Protein AF-A0A2D4MZE9-F1 (afdb_monomer_lite)

Structure (mmCIF, N/CA/C/O backbone):
data_AF-A0A2D4MZE9-F1
#
_entry.id   AF-A0A2D4MZE9-F1
#
loop_
_atom_site.group_PDB
_atom_site.id
_atom_site.type_symbol
_atom_site.label_atom_id
_atom_site.label_alt_id
_atom_site.label_comp_id
_atom_site.label_asym_id
_atom_site.label_entity_id
_atom_site.label_seq_id
_atom_site.pdbx_PDB_ins_code
_atom_site.Cartn_x
_atom_site.Cartn_y
_atom_site.Cartn_z
_atom_site.occupancy
_atom_site.B_iso_or_equiv
_atom_site.auth_seq_id
_atom_site.auth_comp_id
_atom_site.auth_asym_id
_atom_site.auth_atom_id
_atom_site.pdbx_PDB_model_num
ATOM 1 N N . MET A 1 1 ? -13.442 8.324 20.547 1.00 63.25 1 MET A N 1
ATOM 2 C CA . MET A 1 1 ? -13.872 8.151 19.141 1.00 63.25 1 MET A CA 1
ATOM 3 C C . MET A 1 1 ? -12.994 7.081 18.501 1.00 63.25 1 MET A C 1
ATOM 5 O O . MET A 1 1 ? -11.933 6.806 19.047 1.00 63.25 1 MET A O 1
ATOM 9 N N . CYS A 1 2 ? -13.441 6.442 17.423 1.00 74.69 2 CYS A N 1
ATOM 10 C CA . CYS A 1 2 ? -12.655 5.492 16.613 1.00 74.69 2 CYS A CA 1
ATOM 11 C C . CYS A 1 2 ? -12.346 6.118 15.236 1.00 74.69 2 CYS A C 1
ATOM 13 O O . CYS A 1 2 ? -13.173 6.867 14.720 1.00 74.69 2 CYS A O 1
ATOM 15 N N . GLY A 1 3 ? -11.186 5.827 14.643 1.00 68.94 3 GLY A N 1
ATOM 16 C CA . GLY A 1 3 ? -10.744 6.356 13.341 1.00 68.94 3 GLY A CA 1
ATOM 17 C C . GLY A 1 3 ? -9.718 7.483 13.380 1.00 68.94 3 GLY A C 1
ATOM 18 O O . GLY A 1 3 ? -9.162 7.767 14.438 1.00 68.94 3 GLY A O 1
ATOM 19 N N . TYR A 1 4 ? -9.490 8.094 12.206 1.00 61.78 4 TYR A N 1
ATOM 20 C CA . TYR A 1 4 ? -8.381 8.993 11.805 1.00 61.78 4 TYR A CA 1
ATOM 21 C C . TYR A 1 4 ? -8.134 10.256 12.664 1.00 61.78 4 TYR A C 1
ATOM 23 O O . TYR A 1 4 ? -7.339 11.115 12.304 1.00 61.78 4 TYR A O 1
ATOM 31 N N . TRP A 1 5 ? -8.801 10.381 13.809 1.00 53.44 5 TRP A N 1
ATOM 32 C CA . TRP A 1 5 ? -8.755 11.535 14.708 1.00 53.44 5 TRP A CA 1
ATOM 33 C C . TRP A 1 5 ? -8.520 11.122 16.168 1.00 53.44 5 TRP A C 1
ATOM 35 O O . TRP A 1 5 ? -9.027 11.761 17.087 1.00 53.44 5 TRP A O 1
ATOM 45 N N . ALA A 1 6 ? -7.794 10.024 16.409 1.00 42.28 6 ALA A N 1
ATOM 46 C CA . ALA A 1 6 ? -7.330 9.695 17.759 1.00 42.28 6 ALA A CA 1
ATOM 47 C C . ALA A 1 6 ? -6.046 10.453 18.144 1.00 42.28 6 ALA A C 1
ATOM 49 O O . ALA A 1 6 ? -5.831 10.656 19.331 1.00 42.28 6 ALA A O 1
ATOM 50 N N . HIS A 1 7 ? -5.251 10.932 17.181 1.00 37.09 7 HIS A N 1
ATOM 51 C CA . HIS A 1 7 ? -4.119 11.833 17.408 1.00 37.09 7 HIS A CA 1
ATOM 52 C C . HIS A 1 7 ? -3.875 12.681 16.149 1.00 37.09 7 HIS A C 1
ATOM 54 O O . HIS A 1 7 ? -3.401 12.171 15.138 1.00 37.09 7 HIS A O 1
ATOM 60 N N . GLU A 1 8 ? -4.190 13.977 16.195 1.00 39.56 8 GLU A N 1
ATOM 61 C CA . GLU A 1 8 ? -3.657 14.939 15.226 1.00 39.56 8 GLU A CA 1
ATOM 62 C C . GLU A 1 8 ? -2.126 14.974 15.371 1.00 39.56 8 GLU A C 1
ATOM 64 O O . GLU A 1 8 ? -1.599 15.556 16.319 1.00 39.56 8 GLU A O 1
ATOM 69 N N . HIS A 1 9 ? -1.399 14.348 14.444 1.00 34.06 9 HIS A N 1
ATOM 70 C CA . HIS A 1 9 ? 0.034 14.572 14.282 1.00 34.06 9 HIS A CA 1
ATOM 71 C C . HIS A 1 9 ? 0.291 15.353 12.996 1.00 34.06 9 HIS A C 1
ATOM 73 O O . HIS A 1 9 ? 0.213 14.858 11.877 1.00 34.06 9 HIS A O 1
ATOM 79 N N . THR A 1 10 ? 0.614 16.618 13.227 1.00 41.12 10 THR A N 1
ATOM 80 C CA . THR A 1 10 ? 1.341 17.544 12.370 1.00 41.12 10 THR A CA 1
ATOM 81 C C . THR A 1 10 ? 2.488 16.868 11.609 1.00 41.12 10 THR A C 1
ATOM 83 O O . THR A 1 10 ? 3.544 16.592 12.174 1.00 41.12 10 THR A O 1
ATOM 86 N N . THR A 1 11 ? 2.350 16.680 10.294 1.00 33.19 11 THR A N 1
ATOM 87 C CA . THR A 1 11 ? 3.497 16.367 9.427 1.00 33.19 11 THR A CA 1
ATOM 88 C C . THR A 1 11 ? 3.935 17.611 8.665 1.00 33.19 11 THR A C 1
ATOM 90 O O . THR A 1 11 ? 3.329 18.048 7.690 1.00 33.19 11 THR A O 1
ATOM 93 N N . SER A 1 12 ? 5.015 18.182 9.195 1.00 36.09 12 SER A N 1
ATOM 94 C CA . SER A 1 12 ? 5.893 19.209 8.640 1.00 36.09 12 SER A CA 1
ATOM 95 C C . SER A 1 12 ? 6.115 19.072 7.126 1.00 36.09 12 SER A C 1
ATOM 97 O O . SER A 1 12 ? 6.948 18.283 6.684 1.00 36.09 12 SER A O 1
ATOM 99 N N . ASN A 1 13 ? 5.470 19.933 6.340 1.00 31.80 13 ASN A N 1
ATOM 100 C CA . ASN A 1 13 ? 5.829 20.172 4.945 1.00 31.80 13 ASN A CA 1
ATOM 101 C C . ASN A 1 13 ? 7.077 21.078 4.904 1.00 31.80 13 ASN A C 1
ATOM 103 O O . ASN A 1 13 ? 6.979 22.304 4.921 1.00 31.80 13 ASN A O 1
ATOM 107 N N . LYS A 1 14 ? 8.274 20.479 4.907 1.00 32.06 14 LYS A N 1
ATOM 108 C CA . LYS A 1 14 ? 9.524 21.160 4.537 1.00 32.06 14 LYS A CA 1
ATOM 109 C C . LYS A 1 14 ? 10.021 20.563 3.228 1.00 32.06 14 LYS A C 1
ATOM 111 O O . LYS A 1 14 ? 10.713 19.552 3.235 1.00 32.06 14 LYS A O 1
ATOM 116 N N . ILE A 1 15 ? 9.690 21.218 2.123 1.00 38.75 15 ILE A N 1
ATOM 117 C CA . ILE A 1 15 ? 10.373 21.019 0.845 1.00 38.75 15 ILE A CA 1
ATOM 118 C C . ILE A 1 15 ? 11.273 22.243 0.650 1.00 38.75 15 ILE A C 1
ATOM 120 O O . ILE A 1 15 ? 10.750 23.349 0.504 1.00 38.75 15 ILE A O 1
ATOM 124 N N . PRO A 1 16 ? 12.610 22.111 0.686 1.00 32.75 16 PRO A N 1
ATOM 125 C CA . PRO A 1 16 ? 13.476 23.154 0.172 1.00 32.75 16 PRO A CA 1
ATOM 126 C C . PRO A 1 16 ? 13.439 23.092 -1.357 1.00 32.75 16 PRO A C 1
ATOM 128 O O . PRO A 1 16 ? 13.903 22.133 -1.972 1.00 32.75 16 PRO A O 1
ATOM 131 N N . SER A 1 17 ? 12.865 24.124 -1.967 1.00 33.84 17 SER A N 1
ATOM 132 C CA . SER A 1 17 ? 12.956 24.380 -3.400 1.00 33.84 17 SER A CA 1
ATOM 133 C C . SER A 1 17 ? 14.419 24.627 -3.766 1.00 33.84 17 SER A C 1
ATOM 135 O O . SER A 1 17 ? 14.968 25.685 -3.460 1.00 33.84 17 SER A O 1
ATOM 137 N N . PHE A 1 18 ? 15.064 23.647 -4.395 1.00 34.88 18 PHE A N 1
ATOM 138 C CA . PHE A 1 18 ? 16.386 23.830 -4.981 1.00 34.88 18 PHE A CA 1
ATOM 139 C C . PHE A 1 18 ? 16.206 24.278 -6.433 1.00 34.88 18 PHE A C 1
ATOM 141 O O . PHE A 1 18 ? 15.825 23.502 -7.305 1.00 34.88 18 PHE A O 1
ATOM 148 N N . VAL A 1 19 ? 16.419 25.573 -6.657 1.00 35.47 19 VAL A N 1
ATOM 149 C CA . VAL A 1 19 ? 16.513 26.195 -7.978 1.00 35.47 19 VAL A CA 1
ATOM 150 C C . VAL A 1 19 ? 17.857 25.778 -8.566 1.00 35.47 19 VAL A C 1
ATOM 152 O O . VAL A 1 19 ? 18.901 26.191 -8.066 1.00 35.47 19 VAL A O 1
ATOM 155 N N . THR A 1 20 ? 17.855 24.945 -9.604 1.00 35.47 20 THR A N 1
ATOM 156 C CA . THR A 1 20 ? 19.060 24.703 -10.401 1.00 35.47 20 THR A CA 1
ATOM 157 C C . THR A 1 20 ? 19.183 25.810 -11.436 1.00 35.47 20 THR A C 1
ATOM 159 O O . THR A 1 20 ? 18.313 25.993 -12.283 1.00 35.47 20 THR A O 1
ATOM 162 N N . THR A 1 21 ? 20.268 26.557 -11.303 1.00 34.53 21 THR A N 1
ATOM 163 C CA . THR A 1 21 ? 20.760 27.621 -12.174 1.00 34.53 21 THR A CA 1
ATOM 164 C C . THR A 1 21 ? 20.908 27.176 -13.628 1.00 34.53 21 THR A C 1
ATOM 166 O O . THR A 1 21 ? 21.436 26.098 -13.900 1.00 34.53 21 THR A O 1
ATOM 169 N N . GLU A 1 22 ? 20.481 28.046 -14.540 1.00 44.06 22 GLU A N 1
ATOM 170 C CA . GLU A 1 22 ? 20.746 27.989 -15.977 1.00 44.06 22 GLU A CA 1
ATOM 171 C C . GLU A 1 22 ? 22.262 27.928 -16.225 1.00 44.06 22 GLU A C 1
ATOM 173 O O . GLU A 1 22 ? 23.014 28.744 -15.691 1.00 44.06 22 GLU A O 1
ATOM 178 N N . LEU A 1 23 ? 22.722 26.948 -17.010 1.00 32.94 23 LEU A N 1
ATOM 179 C CA . LEU A 1 23 ? 24.096 26.918 -17.505 1.00 32.94 23 LEU A CA 1
ATOM 180 C C . LEU A 1 23 ? 24.085 27.414 -18.951 1.00 32.94 23 LEU A C 1
ATOM 182 O O . LEU A 1 23 ? 23.520 26.777 -19.840 1.00 32.94 23 LEU A O 1
ATOM 186 N N . GLU A 1 24 ? 24.676 28.590 -19.137 1.00 37.84 24 GLU A N 1
ATOM 187 C CA . GLU A 1 24 ? 24.774 29.312 -20.397 1.00 37.84 24 GLU A CA 1
ATOM 188 C C . GLU A 1 24 ? 25.406 28.471 -21.516 1.00 37.84 24 GLU A C 1
ATOM 190 O O . GLU A 1 24 ? 26.374 27.728 -21.331 1.00 37.84 24 GLU A O 1
ATOM 195 N N . THR A 1 25 ? 24.858 28.632 -22.719 1.00 38.78 25 THR A N 1
ATOM 196 C CA . THR A 1 25 ? 25.358 28.061 -23.968 1.00 38.78 25 THR A CA 1
ATOM 197 C C . THR A 1 25 ? 26.730 28.643 -24.319 1.00 38.78 25 THR A C 1
ATOM 199 O O . THR A 1 25 ? 26.831 29.723 -24.902 1.00 38.78 25 THR A O 1
ATOM 202 N N . GLY A 1 26 ? 27.795 27.916 -23.979 1.00 35.88 26 GLY A N 1
ATOM 203 C CA . GLY A 1 26 ? 29.164 28.204 -24.404 1.00 35.88 26 GLY A CA 1
ATOM 204 C C . GLY A 1 26 ? 29.408 27.810 -25.864 1.00 35.88 26 GLY A C 1
ATOM 205 O O . GLY A 1 26 ? 29.270 26.652 -26.250 1.00 35.88 26 GLY A O 1
ATOM 206 N N . HIS A 1 27 ? 29.784 28.801 -26.666 1.00 39.09 27 HIS A N 1
ATOM 207 C CA . HIS A 1 27 ? 30.215 28.703 -28.058 1.00 39.09 27 HIS A CA 1
ATOM 208 C C . HIS A 1 27 ? 31.494 27.843 -28.165 1.00 39.09 27 HIS A C 1
ATOM 210 O O . HIS A 1 27 ? 32.574 28.287 -27.773 1.00 39.09 27 HIS A O 1
ATOM 216 N N . PHE A 1 28 ? 31.397 26.609 -28.674 1.00 39.53 28 PHE A N 1
ATOM 217 C CA . PHE A 1 28 ? 32.576 25.780 -28.952 1.00 39.53 28 PHE A CA 1
ATOM 218 C C . PHE A 1 28 ? 33.193 26.177 -30.296 1.00 39.53 28 PHE A C 1
ATOM 220 O O . PHE A 1 28 ? 32.605 25.983 -31.356 1.00 39.53 28 PHE A O 1
ATOM 227 N N . ILE A 1 29 ? 34.397 26.742 -30.223 1.00 41.44 29 ILE A N 1
ATOM 228 C CA . ILE A 1 29 ? 35.262 27.057 -31.361 1.00 41.44 29 ILE A CA 1
ATOM 229 C C . ILE A 1 29 ? 35.683 25.736 -32.031 1.00 41.44 29 ILE A C 1
ATOM 231 O O . ILE A 1 29 ? 36.203 24.837 -31.369 1.00 41.44 29 ILE A O 1
ATOM 235 N N . GLU A 1 30 ? 35.450 25.614 -33.340 1.00 42.16 30 GLU A N 1
ATOM 236 C CA . GLU A 1 30 ? 35.755 24.424 -34.141 1.00 42.16 30 GLU A CA 1
ATOM 237 C C . GLU A 1 30 ? 37.272 24.155 -34.236 1.00 42.16 30 GLU A C 1
ATOM 239 O O . GLU A 1 30 ? 38.035 24.982 -34.735 1.00 42.16 30 GLU A O 1
ATOM 244 N N . ALA A 1 31 ? 37.711 22.960 -33.818 1.00 42.94 31 ALA A N 1
ATOM 245 C CA . ALA A 1 31 ? 39.051 22.425 -34.082 1.00 42.94 31 ALA A CA 1
ATOM 246 C C . ALA A 1 31 ? 38.953 21.114 -34.901 1.00 42.94 31 ALA A C 1
ATOM 248 O O . ALA A 1 31 ? 38.138 20.244 -34.576 1.00 42.94 31 ALA A O 1
ATOM 249 N N . PRO A 1 32 ? 39.777 20.903 -35.951 1.00 47.44 32 PRO A N 1
ATOM 250 C CA . PRO A 1 32 ? 39.543 19.862 -36.963 1.00 47.44 32 PRO A CA 1
ATOM 251 C C . PRO A 1 32 ? 39.905 18.424 -36.538 1.00 47.44 32 PRO A C 1
ATOM 253 O O . PRO A 1 32 ? 39.820 17.505 -37.352 1.00 47.44 32 PRO A O 1
ATOM 256 N N . SER A 1 33 ? 40.272 18.180 -35.279 1.00 56.34 33 SER A N 1
ATOM 257 C CA . SER A 1 33 ? 40.631 16.850 -34.757 1.00 56.34 33 SER A CA 1
ATOM 258 C C . SER A 1 33 ? 39.485 16.120 -34.043 1.00 56.34 33 SER A C 1
ATOM 260 O O . SER A 1 33 ? 39.641 14.966 -33.647 1.00 56.34 33 SER A O 1
ATOM 262 N N . MET A 1 34 ? 38.309 16.740 -33.913 1.00 56.94 34 MET A N 1
ATOM 263 C CA . MET A 1 34 ? 37.196 16.196 -33.126 1.00 56.94 34 MET A CA 1
ATOM 264 C C . MET A 1 34 ? 36.258 15.247 -33.889 1.00 56.94 34 MET A C 1
ATOM 266 O O . MET A 1 34 ? 35.274 14.798 -33.320 1.00 56.94 34 MET A O 1
ATOM 270 N N . LYS A 1 35 ? 36.535 14.884 -35.150 1.00 63.31 35 LYS A N 1
ATOM 271 C CA . LYS A 1 35 ? 35.651 13.986 -35.928 1.00 63.31 35 LYS A CA 1
ATOM 272 C C . LYS A 1 35 ? 35.492 12.607 -35.283 1.00 63.31 35 LYS A C 1
ATOM 274 O O . LYS A 1 35 ? 34.385 12.088 -35.234 1.00 63.31 35 LYS A O 1
ATOM 279 N N . LEU A 1 36 ? 36.576 12.038 -34.750 1.00 66.62 36 LEU A N 1
ATOM 280 C CA . LEU A 1 36 ? 36.530 10.747 -34.059 1.00 66.62 36 LEU A CA 1
ATOM 281 C C . LEU A 1 36 ? 35.792 10.858 -32.721 1.00 66.62 36 LEU A C 1
ATOM 283 O O . LEU A 1 36 ? 34.997 9.987 -32.396 1.00 66.62 36 LEU A O 1
ATOM 287 N N . LEU A 1 37 ? 35.999 11.952 -31.982 1.00 64.94 37 LEU A N 1
ATOM 288 C CA . LEU A 1 37 ? 35.307 12.193 -30.716 1.00 64.94 37 LEU A CA 1
ATOM 289 C C . LEU A 1 37 ? 33.807 12.427 -30.942 1.00 64.94 37 LEU A C 1
ATOM 291 O O . LEU A 1 37 ? 33.000 11.847 -30.234 1.00 64.94 37 LEU A O 1
ATOM 295 N N . PHE A 1 38 ? 33.426 13.184 -31.976 1.00 68.06 38 PHE A N 1
ATOM 296 C CA . PHE A 1 38 ? 32.032 13.354 -32.383 1.00 68.06 38 PHE A CA 1
ATOM 297 C C . PHE A 1 38 ? 31.403 12.040 -32.831 1.00 68.06 38 PHE A C 1
ATOM 299 O O . PHE A 1 38 ? 30.284 11.782 -32.429 1.00 68.06 38 PHE A O 1
ATOM 306 N N . ILE A 1 39 ? 32.100 11.197 -33.603 1.00 71.81 39 ILE A N 1
ATOM 307 C CA . ILE A 1 39 ? 31.599 9.869 -33.996 1.00 71.81 39 ILE A CA 1
ATOM 308 C C . ILE A 1 39 ? 31.438 8.961 -32.774 1.00 71.81 39 ILE A C 1
ATOM 310 O O . ILE A 1 39 ? 30.432 8.274 -32.677 1.00 71.81 39 ILE A O 1
ATOM 314 N N . LEU A 1 40 ? 32.377 8.969 -31.825 1.00 70.56 40 LEU A N 1
ATOM 315 C CA . LEU A 1 40 ? 32.275 8.187 -30.589 1.00 70.56 40 LEU A CA 1
ATOM 316 C C . LEU A 1 40 ? 31.160 8.700 -29.671 1.00 70.56 40 LEU A C 1
ATOM 318 O O . LEU A 1 40 ? 30.463 7.885 -29.082 1.00 70.56 40 LEU A O 1
ATOM 322 N N . VAL A 1 41 ? 30.947 10.017 -29.592 1.00 69.62 41 VAL A N 1
ATOM 323 C CA . VAL A 1 41 ? 29.815 10.626 -28.876 1.00 69.62 41 VAL A CA 1
ATOM 324 C C . VAL A 1 41 ? 28.500 10.308 -29.586 1.00 69.62 41 VAL A C 1
ATOM 326 O O . VAL A 1 41 ? 27.558 9.900 -28.925 1.00 69.62 41 VAL A O 1
ATOM 329 N N . PHE A 1 42 ? 28.438 10.392 -30.919 1.00 69.25 42 PHE A N 1
ATOM 330 C CA . PHE A 1 42 ? 27.256 10.010 -31.697 1.00 69.25 42 PHE A CA 1
ATOM 331 C C . PHE A 1 42 ? 26.939 8.522 -31.522 1.00 69.25 42 PHE A C 1
ATOM 333 O O . PHE A 1 42 ? 25.795 8.170 -31.270 1.00 69.25 42 PHE A O 1
ATOM 340 N N . LEU A 1 43 ? 27.946 7.646 -31.594 1.00 67.38 43 LEU A N 1
ATOM 341 C CA . LEU A 1 43 ? 27.800 6.212 -31.347 1.00 67.38 43 LEU A CA 1
ATOM 342 C C . LEU A 1 43 ? 27.375 5.944 -29.900 1.00 67.38 43 LEU A C 1
ATOM 344 O O . LEU A 1 43 ? 26.437 5.187 -29.702 1.00 67.38 43 LEU A O 1
ATOM 348 N N . ALA A 1 44 ? 27.971 6.605 -28.904 1.00 67.56 44 ALA A N 1
ATOM 349 C CA . ALA A 1 44 ? 27.537 6.507 -27.510 1.00 67.56 44 ALA A CA 1
ATOM 350 C C . ALA A 1 44 ? 26.072 6.952 -27.340 1.00 67.56 44 ALA A C 1
ATOM 352 O O . ALA A 1 44 ? 25.287 6.209 -26.768 1.00 67.56 44 ALA A O 1
ATOM 353 N N . THR A 1 45 ? 25.651 8.063 -27.959 1.00 65.31 45 THR A N 1
ATOM 354 C CA . THR A 1 45 ? 24.252 8.537 -27.920 1.00 65.31 45 THR A CA 1
ATOM 355 C C . THR A 1 45 ? 23.276 7.651 -28.715 1.00 65.31 45 THR A C 1
ATOM 357 O O . THR A 1 45 ? 22.091 7.568 -28.386 1.00 65.31 45 THR A O 1
ATOM 360 N N . LEU A 1 46 ? 23.756 6.952 -29.751 1.00 58.88 46 LEU A N 1
ATO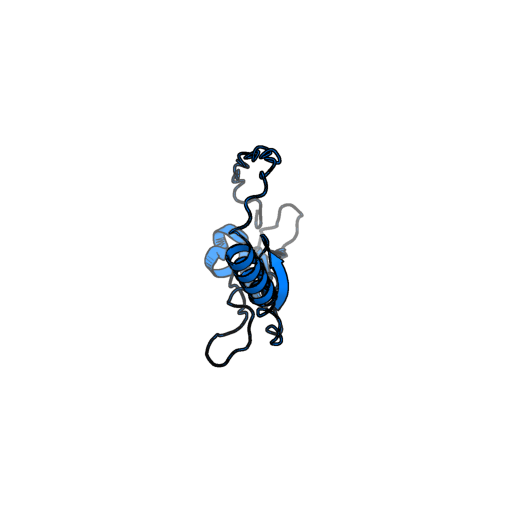M 361 C CA . LEU A 1 46 ? 22.989 5.954 -30.505 1.00 58.88 46 LEU A CA 1
ATOM 362 C C . LEU A 1 46 ? 22.870 4.628 -29.731 1.00 58.88 46 LEU A C 1
ATOM 364 O O . LEU A 1 46 ? 21.880 3.922 -29.907 1.00 58.88 46 LEU A O 1
ATOM 368 N N . LEU A 1 47 ? 23.827 4.309 -28.850 1.00 55.31 47 LEU A N 1
ATOM 369 C CA . LEU A 1 47 ? 23.726 3.214 -27.878 1.00 55.31 47 LEU A CA 1
ATOM 370 C C . LEU A 1 47 ? 22.886 3.594 -26.638 1.00 55.31 47 LEU A C 1
ATOM 372 O O . LEU A 1 47 ? 22.192 2.736 -26.095 1.00 55.31 47 LEU A O 1
ATOM 376 N N . ASP A 1 48 ? 22.857 4.868 -26.237 1.00 52.88 48 ASP A N 1
ATOM 377 C CA . ASP A 1 48 ? 22.033 5.363 -25.118 1.00 52.88 48 ASP A CA 1
ATOM 378 C C . ASP A 1 48 ? 20.531 5.403 -25.447 1.00 52.88 48 ASP A C 1
ATOM 380 O O . ASP A 1 48 ? 19.685 5.408 -24.549 1.00 52.88 48 ASP A O 1
ATOM 384 N N . SER A 1 49 ? 20.174 5.331 -26.734 1.00 49.34 49 SER A N 1
ATOM 385 C CA . SER A 1 49 ? 18.783 5.220 -27.200 1.00 49.34 49 SER A CA 1
ATOM 386 C C . SER A 1 49 ? 18.113 3.887 -26.814 1.00 49.34 49 SER A C 1
ATOM 388 O O . SER A 1 49 ? 16.922 3.702 -27.059 1.00 49.34 49 SER A O 1
ATOM 390 N N . CYS A 1 50 ? 18.850 2.965 -26.179 1.00 54.69 50 CYS A N 1
ATOM 391 C CA . CYS A 1 50 ? 18.349 1.678 -25.698 1.00 54.69 50 CYS A CA 1
ATOM 392 C C . CYS A 1 50 ? 18.570 1.449 -24.186 1.00 54.69 50 CYS A C 1
ATOM 394 O O . CYS A 1 50 ? 18.418 0.323 -23.722 1.00 54.69 50 CYS A O 1
ATOM 396 N N . TYR A 1 51 ? 18.921 2.468 -23.387 1.00 51.00 51 TYR A N 1
ATOM 397 C CA . TYR A 1 51 ? 19.210 2.255 -21.954 1.00 51.00 51 TYR A CA 1
ATOM 398 C C . TYR A 1 51 ? 18.060 2.620 -20.990 1.00 51.00 51 TYR A C 1
ATOM 400 O O . TYR A 1 51 ? 18.103 2.269 -19.817 1.00 51.00 51 TYR A O 1
ATOM 408 N N . SER A 1 52 ? 16.980 3.254 -21.464 1.00 50.47 52 SER A N 1
ATOM 409 C CA . SER A 1 52 ? 15.846 3.666 -20.604 1.00 50.47 52 SER A CA 1
ATOM 410 C C . SER A 1 52 ? 14.510 2.960 -20.912 1.00 50.47 52 SER A C 1
ATOM 412 O O . SER A 1 52 ? 13.525 3.128 -20.196 1.00 50.47 52 SER A O 1
ATOM 414 N N . LEU A 1 53 ? 14.440 2.126 -21.958 1.00 52.84 53 LEU A N 1
ATOM 415 C CA . LEU A 1 53 ? 13.165 1.572 -22.451 1.00 52.84 53 LEU A CA 1
ATOM 416 C C . LEU A 1 53 ? 12.897 0.096 -22.095 1.00 52.84 53 LEU A C 1
ATOM 418 O O . LEU A 1 53 ? 11.932 -0.476 -22.590 1.00 52.84 53 LEU A O 1
ATOM 422 N N . GLN A 1 54 ? 13.715 -0.535 -21.247 1.00 55.28 54 GLN A N 1
ATOM 423 C CA . GLN A 1 54 ? 13.618 -1.980 -20.973 1.00 55.28 54 GLN A CA 1
ATOM 424 C C . GLN A 1 54 ? 12.584 -2.350 -19.885 1.00 55.28 54 GLN A C 1
ATOM 426 O O . GLN A 1 54 ? 12.221 -3.517 -19.757 1.00 55.28 54 GLN A O 1
ATOM 431 N N . ASN A 1 55 ? 12.091 -1.399 -19.084 1.00 59.00 55 ASN A N 1
ATOM 432 C CA . ASN A 1 55 ? 11.375 -1.746 -17.847 1.00 59.00 55 ASN A CA 1
ATOM 433 C C . ASN A 1 55 ? 9.904 -2.168 -18.021 1.00 59.00 55 ASN A C 1
ATOM 435 O O . ASN A 1 55 ? 9.311 -2.649 -17.060 1.00 59.00 55 ASN A O 1
ATOM 439 N N . CYS A 1 56 ? 9.321 -2.025 -19.216 1.00 73.31 56 CYS A N 1
ATOM 440 C CA . CYS A 1 56 ? 7.944 -2.463 -19.498 1.00 73.31 56 CYS A CA 1
ATOM 441 C C . CYS A 1 56 ? 7.829 -3.367 -20.735 1.00 73.31 56 CYS A C 1
ATOM 443 O O . CYS A 1 56 ? 6.742 -3.541 -21.281 1.00 73.31 56 CYS A O 1
ATOM 445 N N . THR A 1 57 ? 8.942 -3.947 -21.195 1.00 70.69 57 THR A N 1
ATOM 446 C CA . THR A 1 57 ? 8.943 -4.921 -22.301 1.00 70.69 57 THR A CA 1
ATOM 447 C C . THR A 1 57 ? 8.288 -6.246 -21.890 1.00 70.69 57 THR A C 1
ATOM 449 O O . THR A 1 57 ? 7.750 -6.957 -22.734 1.00 70.69 57 THR A O 1
ATOM 452 N N . ASN A 1 58 ? 8.279 -6.546 -20.587 1.00 73.38 58 ASN A N 1
ATOM 453 C CA . ASN A 1 58 ? 7.522 -7.648 -20.001 1.00 73.38 58 ASN A CA 1
ATOM 454 C C . ASN A 1 58 ? 6.220 -7.123 -19.379 1.00 73.38 58 ASN A C 1
ATOM 456 O O . ASN A 1 58 ? 6.220 -6.017 -18.830 1.00 73.38 58 ASN A O 1
ATOM 460 N N . PRO A 1 59 ? 5.119 -7.897 -19.429 1.00 82.75 59 PRO A N 1
ATOM 461 C CA . PRO A 1 59 ? 3.887 -7.513 -18.755 1.00 82.75 59 PRO A CA 1
ATOM 462 C C . PRO A 1 59 ? 4.136 -7.341 -17.251 1.00 82.75 59 PRO A C 1
ATOM 464 O O . PRO A 1 59 ? 4.736 -8.201 -16.605 1.00 82.75 59 PRO A O 1
ATOM 467 N N . CYS A 1 60 ? 3.677 -6.214 -16.702 1.00 88.00 60 CYS A N 1
ATOM 468 C CA . CYS A 1 60 ? 3.683 -5.986 -15.261 1.00 88.00 60 CYS A CA 1
ATOM 469 C C . CYS A 1 60 ? 2.777 -7.000 -14.554 1.00 88.00 60 CYS A C 1
ATOM 471 O O . CYS A 1 60 ? 1.831 -7.526 -15.147 1.00 88.00 60 CYS A O 1
ATOM 473 N N . HIS A 1 61 ? 3.026 -7.212 -13.262 1.00 91.06 61 HIS A N 1
ATOM 474 C CA . HIS A 1 61 ? 2.135 -8.009 -12.425 1.00 91.06 61 HIS A CA 1
ATOM 475 C C . HIS A 1 61 ? 0.700 -7.466 -12.456 1.00 91.06 61 HIS A C 1
ATOM 477 O O . HIS A 1 61 ? 0.483 -6.267 -12.616 1.00 91.06 61 HIS A O 1
ATOM 483 N N . LYS A 1 62 ? -0.304 -8.327 -12.245 1.00 91.31 62 LYS A N 1
ATOM 484 C CA . LYS A 1 62 ? -1.739 -7.963 -12.307 1.00 91.31 62 LYS A CA 1
ATOM 485 C C . LYS A 1 62 ? -2.156 -6.784 -11.410 1.00 91.31 62 LYS A C 1
ATOM 487 O O . LYS A 1 62 ? -3.152 -6.128 -11.697 1.00 91.31 62 LYS A O 1
ATOM 492 N N . HIS A 1 63 ? -1.423 -6.535 -10.323 1.00 92.00 63 HIS A N 1
ATOM 493 C CA . HIS A 1 63 ? -1.640 -5.395 -9.424 1.00 92.00 63 HIS A CA 1
ATOM 494 C C . HIS A 1 63 ? -0.607 -4.283 -9.632 1.00 92.00 63 HIS A C 1
ATOM 496 O O . HIS A 1 63 ? -0.471 -3.431 -8.770 1.00 92.00 63 HIS A O 1
ATOM 502 N N . ALA A 1 64 ? 0.111 -4.255 -10.751 1.00 91.50 64 ALA A N 1
ATOM 503 C CA . ALA A 1 64 ? 1.043 -3.199 -11.119 1.00 91.50 64 ALA A CA 1
ATOM 504 C C . ALA A 1 64 ? 0.649 -2.528 -12.435 1.00 91.50 64 ALA A C 1
ATOM 506 O O . ALA A 1 64 ? -0.010 -3.113 -13.295 1.00 91.50 64 ALA A O 1
ATOM 507 N N . LYS A 1 65 ? 1.087 -1.281 -12.594 1.00 91.38 65 LYS A N 1
ATOM 508 C CA . LYS A 1 65 ? 0.950 -0.504 -13.822 1.00 91.38 65 LYS A CA 1
ATOM 509 C C . LYS A 1 65 ? 2.320 -0.027 -14.269 1.00 91.38 65 LYS A C 1
ATOM 511 O O . LYS A 1 65 ? 3.148 0.355 -13.447 1.00 91.38 65 LYS A O 1
ATOM 516 N N . CYS A 1 66 ? 2.540 -0.051 -15.576 1.00 89.31 66 CYS A N 1
ATOM 517 C CA . CYS A 1 66 ? 3.696 0.600 -16.166 1.00 89.31 66 CYS A CA 1
ATOM 518 C C . CYS A 1 66 ? 3.459 2.116 -16.153 1.00 89.31 66 CYS A C 1
ATOM 520 O O . CYS A 1 66 ? 2.506 2.593 -16.770 1.00 89.31 66 CYS A O 1
ATOM 522 N N . GLU A 1 67 ? 4.292 2.863 -15.436 1.00 88.69 67 GLU A N 1
ATOM 523 C CA . GLU A 1 67 ? 4.225 4.326 -15.374 1.00 88.69 67 GLU A CA 1
ATOM 524 C C . GLU A 1 67 ? 5.619 4.933 -15.158 1.00 88.69 67 GLU A C 1
ATOM 526 O O . GLU A 1 67 ? 6.618 4.217 -15.099 1.00 88.69 67 GLU A O 1
ATOM 531 N N . VAL A 1 68 ? 5.709 6.265 -15.099 1.00 82.94 68 VAL A N 1
ATOM 532 C CA . VAL A 1 68 ? 6.962 6.987 -14.836 1.00 82.94 68 VAL A CA 1
ATOM 533 C C . VAL A 1 68 ? 6.882 7.655 -13.463 1.00 82.94 68 VAL A C 1
ATOM 535 O O . VAL A 1 68 ? 6.039 8.528 -13.263 1.00 82.94 68 VAL A O 1
ATOM 538 N N . ARG A 1 69 ? 7.776 7.305 -12.528 1.00 86.31 69 ARG A N 1
ATOM 539 C CA . ARG A 1 69 ? 7.919 7.982 -11.223 1.00 86.31 69 ARG A CA 1
ATOM 540 C C . ARG A 1 69 ? 9.323 8.567 -11.088 1.00 86.31 69 ARG A C 1
ATOM 542 O O . ARG A 1 69 ? 10.307 7.859 -11.263 1.00 86.31 69 ARG A O 1
ATOM 549 N N . ASN A 1 70 ? 9.432 9.861 -10.774 1.00 86.81 70 ASN A N 1
ATOM 550 C CA . ASN A 1 70 ? 10.716 10.574 -10.625 1.00 86.81 70 ASN A CA 1
ATOM 551 C C . ASN A 1 70 ? 11.669 10.418 -11.831 1.00 86.81 70 ASN A C 1
ATOM 553 O O . ASN A 1 70 ? 12.879 10.303 -11.664 1.00 86.81 70 ASN A O 1
ATOM 557 N N . GLY A 1 71 ? 11.119 10.381 -13.051 1.00 80.25 71 GLY A N 1
ATOM 558 C CA . GLY A 1 71 ? 11.897 10.194 -14.282 1.00 80.25 71 GLY A CA 1
ATOM 559 C C . GLY A 1 71 ? 12.320 8.747 -14.569 1.00 80.25 71 GLY A C 1
ATOM 560 O O . GLY A 1 71 ? 12.998 8.510 -15.563 1.00 80.25 71 GLY A O 1
ATOM 561 N N . ILE A 1 72 ? 11.905 7.782 -13.743 1.00 80.62 72 ILE A N 1
ATOM 562 C CA . ILE A 1 72 ? 12.167 6.351 -13.926 1.00 80.62 72 ILE A CA 1
ATOM 563 C C . ILE A 1 72 ? 10.903 5.694 -14.484 1.00 80.62 72 ILE A C 1
ATOM 565 O O . ILE A 1 72 ? 9.835 5.818 -13.892 1.00 80.62 72 ILE A O 1
ATOM 569 N N . HIS A 1 73 ? 11.015 5.004 -15.618 1.00 84.56 73 HIS A N 1
ATOM 570 C CA . HIS A 1 73 ? 9.929 4.218 -16.208 1.00 84.56 73 HIS A CA 1
ATOM 571 C C . HIS A 1 73 ? 9.957 2.791 -15.644 1.00 84.56 73 HIS A C 1
ATOM 573 O O . HIS A 1 73 ? 11.027 2.184 -15.593 1.00 84.56 73 HIS A O 1
ATOM 579 N N . GLY A 1 74 ? 8.822 2.235 -15.224 1.00 85.25 74 GLY A N 1
ATOM 580 C CA . GLY A 1 74 ? 8.768 0.855 -14.740 1.00 85.25 74 GLY A CA 1
ATOM 581 C C . GLY A 1 74 ? 7.404 0.403 -14.238 1.00 85.25 74 GLY A C 1
ATOM 582 O O . GLY A 1 74 ? 6.434 1.156 -14.272 1.00 85.25 74 GLY A O 1
ATOM 583 N N . CYS A 1 75 ? 7.333 -0.853 -13.799 1.00 89.38 75 CYS A N 1
ATOM 584 C CA . CYS A 1 75 ? 6.133 -1.428 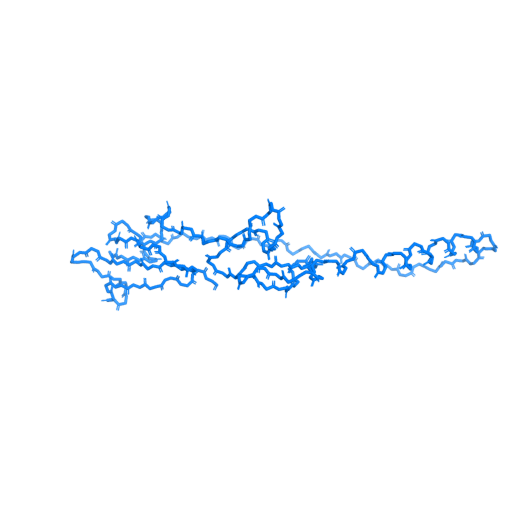-13.204 1.00 89.38 75 CYS A CA 1
ATOM 585 C C . CYS A 1 75 ? 6.036 -1.050 -11.726 1.00 89.38 75 CYS A C 1
ATOM 587 O O . CYS A 1 75 ? 6.875 -1.447 -10.920 1.00 89.38 75 CYS A O 1
ATOM 589 N N . TYR A 1 76 ? 4.985 -0.324 -11.363 1.00 90.31 76 TYR A N 1
ATOM 590 C CA . TYR A 1 76 ? 4.724 0.081 -9.990 1.00 90.31 76 TYR A CA 1
ATOM 591 C C . TYR A 1 76 ? 3.424 -0.525 -9.492 1.00 90.31 76 TYR A C 1
ATOM 593 O O . TYR A 1 76 ? 2.418 -0.522 -10.203 1.00 90.31 76 TYR A O 1
ATOM 601 N N . CYS A 1 77 ? 3.444 -1.037 -8.265 1.00 92.69 77 CYS A N 1
ATOM 602 C CA . CYS A 1 77 ? 2.255 -1.590 -7.643 1.00 92.69 77 CYS A CA 1
ATOM 603 C C . CYS A 1 77 ? 1.158 -0.529 -7.499 1.00 92.69 77 CYS A C 1
ATOM 605 O O . CYS A 1 77 ? 1.414 0.657 -7.260 1.00 92.69 77 CYS A O 1
ATOM 607 N N . SER A 1 78 ? -0.069 -0.990 -7.714 1.00 91.25 78 SER A N 1
ATOM 608 C CA . SER A 1 78 ? -1.289 -0.255 -7.425 1.00 91.25 78 SER A CA 1
ATOM 609 C C . SER A 1 78 ? -1.349 -0.009 -5.924 1.00 91.25 78 SER A C 1
ATOM 611 O O . SER A 1 78 ? -0.740 -0.764 -5.165 1.00 91.25 78 SER A O 1
ATOM 613 N N . PRO A 1 79 ? -2.073 1.018 -5.483 1.00 89.56 79 PRO A N 1
ATOM 614 C CA . PRO A 1 79 ? -2.072 1.326 -4.070 1.00 89.56 79 PRO A CA 1
ATOM 615 C C . PRO A 1 79 ? -2.692 0.217 -3.203 1.00 89.56 79 PRO A C 1
ATOM 617 O O . PRO A 1 79 ? -3.527 -0.546 -3.697 1.00 89.56 79 PRO A O 1
ATOM 620 N N . GLY A 1 80 ? -2.239 0.110 -1.950 1.00 89.75 80 GLY A N 1
ATOM 621 C CA . GLY A 1 80 ? -2.501 -1.040 -1.069 1.00 89.75 80 GLY A CA 1
ATOM 622 C C . GLY A 1 80 ? -1.689 -2.297 -1.416 1.00 89.75 80 GLY A C 1
ATOM 623 O O . GLY A 1 80 ? -1.961 -3.381 -0.907 1.00 89.75 80 GLY A O 1
ATOM 624 N N . PHE A 1 81 ? -0.714 -2.187 -2.321 1.00 91.81 81 PHE A N 1
ATOM 625 C CA . PHE A 1 81 ? 0.206 -3.268 -2.644 1.00 91.81 81 PHE A CA 1
ATOM 626 C C . PHE A 1 81 ? 1.642 -2.757 -2.724 1.00 91.81 81 PHE A C 1
ATOM 628 O O . PHE A 1 81 ? 1.910 -1.674 -3.253 1.00 91.81 81 PHE A O 1
ATOM 635 N N . THR A 1 82 ? 2.588 -3.614 -2.358 1.00 90.69 82 THR A N 1
ATOM 636 C CA . THR A 1 82 ? 4.018 -3.332 -2.476 1.00 90.69 82 THR A CA 1
ATOM 637 C C . THR A 1 82 ? 4.770 -4.490 -3.128 1.00 90.69 82 THR A C 1
ATOM 639 O O . THR A 1 82 ? 4.217 -5.561 -3.376 1.00 90.69 82 THR A O 1
ATOM 642 N N . GLY A 1 83 ? 6.032 -4.257 -3.482 1.00 90.31 83 GLY A N 1
ATOM 643 C CA . GLY A 1 83 ? 6.883 -5.217 -4.184 1.00 90.31 83 GLY A CA 1
ATOM 644 C C . GLY A 1 83 ? 7.432 -4.700 -5.520 1.00 90.31 83 GLY A C 1
ATOM 645 O O . GLY A 1 83 ? 7.274 -3.527 -5.860 1.00 90.31 83 GLY A O 1
ATOM 646 N N . PRO A 1 84 ? 8.113 -5.566 -6.290 1.00 86.69 84 PRO A N 1
ATOM 647 C CA . PRO A 1 84 ? 8.844 -5.193 -7.502 1.00 86.69 84 PRO A CA 1
ATOM 648 C C . PRO A 1 84 ? 7.963 -4.957 -8.740 1.00 86.69 84 PRO A C 1
ATOM 650 O O . PRO A 1 84 ? 8.475 -4.515 -9.763 1.00 86.69 84 PRO A O 1
ATOM 653 N N . GLY A 1 85 ? 6.662 -5.268 -8.694 1.00 88.56 85 GLY A N 1
ATOM 654 C CA . GLY A 1 85 ? 5.724 -4.968 -9.786 1.00 88.56 85 GLY A CA 1
ATOM 655 C C . GLY A 1 85 ? 5.856 -5.826 -11.052 1.00 88.56 85 GLY A C 1
ATOM 656 O O . GLY A 1 85 ? 5.097 -5.622 -11.999 1.00 88.56 85 GLY A O 1
ATOM 657 N N . ILE A 1 86 ? 6.766 -6.800 -11.072 1.00 86.56 86 ILE A N 1
ATOM 658 C CA . ILE A 1 86 ? 7.037 -7.690 -12.210 1.00 86.56 86 ILE A CA 1
ATOM 659 C C . ILE A 1 86 ? 6.735 -9.149 -11.858 1.00 86.56 86 ILE A C 1
ATOM 661 O O . ILE A 1 86 ? 6.993 -9.572 -10.736 1.00 86.56 86 ILE A O 1
ATOM 665 N N . ASP A 1 87 ? 6.241 -9.916 -12.831 1.00 78.12 87 ASP A N 1
ATOM 666 C CA . ASP A 1 87 ? 6.015 -11.364 -12.717 1.00 78.12 87 ASP A CA 1
ATOM 667 C C . ASP A 1 87 ? 7.163 -12.138 -13.372 1.00 78.12 87 ASP A C 1
ATOM 669 O O . ASP A 1 87 ? 7.000 -12.757 -14.422 1.00 78.12 87 ASP A O 1
ATOM 673 N N . ALA A 1 88 ? 8.358 -12.057 -12.784 1.00 70.31 88 ALA A N 1
ATOM 674 C CA . ALA A 1 88 ? 9.529 -12.790 -13.264 1.00 70.31 88 ALA A CA 1
ATOM 675 C C . ALA A 1 88 ? 9.864 -13.958 -12.326 1.00 70.31 88 ALA A C 1
ATOM 677 O O . ALA A 1 88 ? 9.734 -13.838 -11.107 1.00 70.31 88 ALA A O 1
ATOM 678 N N . GLU A 1 89 ? 10.317 -15.082 -12.889 1.00 61.25 89 GLU A N 1
ATOM 679 C CA . GLU A 1 89 ? 10.679 -16.308 -12.165 1.00 61.25 89 GLU A CA 1
ATOM 680 C C . GLU A 1 89 ? 11.723 -16.023 -11.068 1.00 61.25 89 GLU A C 1
ATOM 682 O O . GLU A 1 89 ? 12.921 -15.937 -11.325 1.00 61.25 89 GLU A O 1
ATOM 687 N N . GLY A 1 90 ? 11.252 -15.850 -9.829 1.00 59.03 90 GLY A N 1
ATOM 688 C CA . GLY A 1 90 ? 12.085 -15.574 -8.652 1.00 59.03 90 GLY A CA 1
ATOM 689 C C . GLY A 1 90 ? 11.972 -14.164 -8.059 1.00 59.03 90 GLY A C 1
ATOM 690 O O . GLY A 1 90 ? 12.502 -13.948 -6.974 1.00 59.03 90 GLY A O 1
ATOM 691 N N . ASN A 1 91 ? 11.249 -13.233 -8.693 1.00 57.88 91 ASN A N 1
ATOM 692 C CA . ASN A 1 91 ? 10.883 -11.937 -8.113 1.00 57.88 91 ASN A CA 1
ATOM 693 C C . ASN A 1 91 ? 9.362 -11.888 -7.946 1.00 57.88 91 ASN A C 1
ATOM 695 O O . ASN A 1 91 ? 8.634 -11.610 -8.893 1.00 57.88 91 ASN A O 1
ATOM 699 N N . SER A 1 92 ? 8.896 -12.217 -6.739 1.00 70.75 92 SER A N 1
ATOM 700 C CA . SER A 1 92 ? 7.489 -12.149 -6.333 1.00 70.75 92 SER A CA 1
ATOM 701 C C . SER A 1 92 ? 6.910 -10.784 -6.700 1.00 70.75 92 SER A C 1
ATOM 703 O O . SER A 1 92 ? 7.498 -9.795 -6.286 1.00 70.75 92 SER A O 1
ATOM 705 N N . GLY A 1 93 ? 5.813 -10.730 -7.463 1.00 88.12 93 GLY A N 1
ATOM 706 C CA . GLY A 1 93 ? 5.181 -9.493 -7.940 1.00 88.12 93 GLY A CA 1
ATOM 707 C C . GLY A 1 93 ? 4.638 -8.583 -6.829 1.00 88.12 93 GLY A C 1
ATOM 708 O O . GLY A 1 93 ? 5.225 -8.428 -5.764 1.00 88.12 93 GLY A O 1
ATOM 709 N N . CYS A 1 94 ? 3.500 -7.934 -7.059 1.00 92.19 94 CYS A N 1
ATOM 710 C CA . CYS A 1 94 ? 2.890 -7.126 -5.998 1.00 92.19 94 CYS A CA 1
ATOM 711 C C . CYS A 1 94 ? 2.180 -8.007 -4.975 1.00 92.19 94 CYS A C 1
ATOM 713 O O . CYS A 1 94 ? 1.360 -8.853 -5.336 1.00 92.19 94 CYS A O 1
ATOM 715 N N . TYR A 1 95 ? 2.444 -7.754 -3.706 1.00 91.88 95 TYR A N 1
ATOM 716 C CA . TYR A 1 95 ? 1.760 -8.370 -2.585 1.00 91.88 95 TYR A CA 1
ATOM 717 C C . TYR A 1 95 ? 0.956 -7.324 -1.827 1.00 91.88 95 TYR A C 1
ATOM 719 O O . TYR A 1 95 ? 1.273 -6.139 -1.860 1.00 91.88 95 TYR A O 1
ATOM 727 N N . ASP A 1 96 ? -0.120 -7.794 -1.210 1.00 93.00 96 ASP A N 1
ATOM 728 C CA . ASP A 1 96 ? -1.006 -6.995 -0.374 1.00 93.00 96 ASP A CA 1
ATOM 729 C C . ASP A 1 96 ? -0.213 -6.356 0.768 1.00 93.00 96 ASP A C 1
ATOM 731 O O . ASP A 1 96 ? 0.515 -7.059 1.483 1.00 93.00 96 ASP A O 1
ATOM 735 N N . ASP A 1 97 ? -0.335 -5.041 0.922 1.00 92.25 97 ASP A N 1
ATOM 736 C CA . ASP A 1 97 ? 0.156 -4.378 2.119 1.00 92.25 97 ASP A CA 1
ATOM 737 C C . ASP A 1 97 ? -0.772 -4.733 3.283 1.00 92.25 97 ASP A C 1
ATOM 739 O O . ASP A 1 97 ? -1.991 -4.767 3.158 1.00 92.25 97 ASP A O 1
ATOM 743 N N . ASN A 1 98 ? -0.185 -5.079 4.429 1.00 92.25 98 ASN A N 1
ATOM 744 C CA . ASN A 1 98 ? -0.966 -5.354 5.630 1.00 92.25 98 ASN A CA 1
ATOM 745 C C . ASN A 1 98 ? -0.950 -4.132 6.534 1.00 92.25 98 ASN A C 1
ATOM 747 O O . ASN A 1 98 ? -0.152 -4.052 7.475 1.00 92.25 98 ASN A O 1
ATOM 751 N N . GLU A 1 99 ? -1.834 -3.179 6.259 1.00 88.69 99 GLU A N 1
ATOM 752 C CA . GLU A 1 99 ? -1.914 -1.946 7.031 1.00 88.69 99 GLU A CA 1
ATOM 753 C C . GLU A 1 99 ? -2.312 -2.241 8.488 1.00 88.69 99 GLU A C 1
ATOM 755 O O . GLU A 1 99 ? -1.822 -1.605 9.426 1.00 88.69 99 GLU A O 1
ATOM 760 N N . CYS A 1 100 ? -3.083 -3.307 8.732 1.00 90.12 100 CYS A N 1
ATOM 761 C CA . CYS A 1 100 ? -3.449 -3.728 10.085 1.00 90.12 100 CYS A CA 1
ATOM 762 C C . CYS A 1 100 ? -2.267 -4.165 10.967 1.00 90.12 100 CYS A C 1
ATOM 764 O O . CYS A 1 100 ? -2.434 -4.253 12.188 1.00 90.12 100 CYS A O 1
ATOM 766 N N . ALA A 1 101 ? -1.064 -4.358 10.417 1.00 91.19 101 ALA A N 1
ATOM 767 C CA . ALA A 1 101 ? 0.147 -4.497 11.225 1.00 91.19 101 ALA A CA 1
ATOM 768 C C . ALA A 1 101 ? 0.388 -3.274 12.138 1.00 91.19 101 ALA A C 1
ATOM 770 O O . ALA A 1 101 ? 0.992 -3.413 13.201 1.00 91.19 101 ALA A O 1
ATOM 771 N N . ASN A 1 102 ? -0.137 -2.098 11.769 1.00 86.44 102 ASN A N 1
ATOM 772 C CA . ASN A 1 102 ? -0.110 -0.876 12.574 1.00 86.44 102 ASN A CA 1
ATOM 773 C C . ASN A 1 102 ? -1.526 -0.381 12.942 1.00 86.44 102 ASN A C 1
ATOM 775 O O . ASN A 1 102 ? -1.792 0.821 13.019 1.00 86.44 102 ASN A O 1
ATOM 779 N N . ALA A 1 103 ? -2.449 -1.319 13.198 1.00 84.44 103 ALA A N 1
ATOM 780 C CA . ALA A 1 103 ? -3.877 -1.068 13.426 1.00 84.44 103 ALA A CA 1
ATOM 781 C C . ALA A 1 103 ? -4.189 0.037 14.450 1.00 84.44 103 ALA A C 1
ATOM 783 O O . ALA A 1 103 ? -5.145 0.789 14.269 1.00 84.44 103 ALA A O 1
ATOM 784 N N . THR A 1 104 ? -3.402 0.151 15.525 1.00 82.88 104 THR A N 1
ATOM 785 C CA . THR A 1 104 ? -3.628 1.166 16.565 1.00 82.88 104 THR A CA 1
ATOM 786 C C . THR A 1 104 ? -3.450 2.586 16.034 1.00 82.88 104 THR A C 1
ATOM 788 O O . THR A 1 104 ? -4.220 3.464 16.413 1.00 82.88 104 THR A O 1
ATOM 791 N N . GLN A 1 105 ? -2.473 2.812 15.152 1.00 82.50 105 GLN A N 1
ATOM 792 C CA . GLN A 1 105 ? -2.239 4.124 14.544 1.00 82.50 105 GLN A CA 1
ATOM 793 C C . GLN A 1 105 ? -3.303 4.456 13.491 1.00 82.50 105 GLN A C 1
ATOM 795 O O . GLN A 1 105 ? -3.729 5.601 13.396 1.00 82.50 105 GLN A O 1
ATOM 800 N N . LEU A 1 106 ? -3.773 3.452 12.746 1.00 80.62 106 LEU A N 1
ATOM 801 C CA . LEU A 1 106 ? -4.702 3.649 11.629 1.00 80.62 106 LEU A CA 1
ATOM 802 C C . LEU A 1 106 ? -6.170 3.732 12.069 1.00 80.62 106 LEU A C 1
ATOM 804 O O . LEU A 1 106 ? -6.900 4.662 11.732 1.00 80.62 106 LEU A O 1
ATOM 808 N N . CYS A 1 107 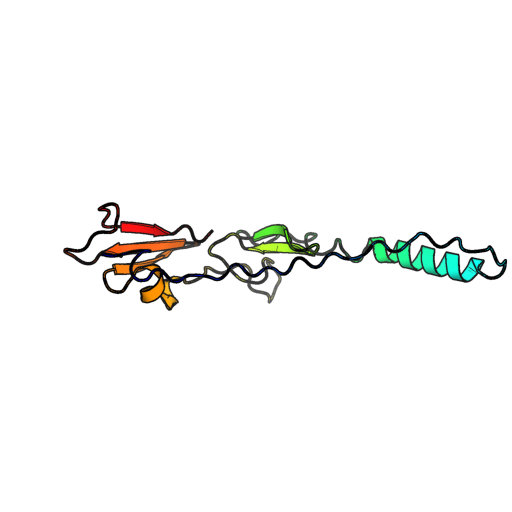? -6.620 2.754 12.854 1.00 84.44 107 CYS A N 1
ATOM 809 C CA . CYS A 1 107 ? -8.012 2.642 13.286 1.00 84.44 107 CYS A CA 1
ATOM 810 C C . CYS A 1 107 ? -8.270 3.302 14.652 1.00 84.44 107 CYS A C 1
ATOM 812 O O . CYS A 1 107 ? -9.425 3.575 15.006 1.00 84.44 107 CYS A O 1
ATOM 814 N N . GLY A 1 108 ? -7.215 3.550 15.433 1.00 84.44 108 GLY A N 1
ATOM 815 C CA . GLY A 1 108 ? -7.304 3.954 16.833 1.00 84.44 108 GLY A CA 1
ATOM 816 C C . GLY A 1 108 ? -7.591 2.779 17.778 1.00 84.44 108 GLY A C 1
ATOM 817 O O . GLY A 1 108 ? -8.163 1.757 17.405 1.00 84.44 108 GLY A O 1
ATOM 818 N N . GLU A 1 109 ? -7.267 2.944 19.062 1.00 86.19 109 GLU A N 1
ATOM 819 C CA . GLU A 1 109 ? -7.386 1.893 20.095 1.00 86.19 109 GLU A CA 1
ATOM 820 C C . GLU A 1 109 ? -8.812 1.341 20.308 1.00 86.19 109 GLU A C 1
ATOM 822 O O . GLU A 1 109 ? -9.018 0.264 20.889 1.00 86.19 109 GLU A O 1
ATOM 827 N N . LYS A 1 110 ? -9.827 2.105 19.890 1.00 89.38 110 LYS A N 1
ATOM 828 C CA . LYS A 1 110 ? -11.253 1.791 20.071 1.00 89.38 110 LYS A CA 1
ATOM 829 C C . LYS A 1 110 ? -11.903 1.197 18.819 1.00 89.38 110 LYS A C 1
ATOM 831 O O . LYS A 1 110 ? -13.127 1.197 18.712 1.00 89.38 110 LYS A O 1
ATOM 836 N N . ALA A 1 111 ? -11.103 0.672 17.900 1.00 89.81 111 ALA A N 1
ATOM 837 C CA . ALA A 1 111 ? -11.560 -0.056 16.726 1.00 89.81 111 ALA A CA 1
ATOM 838 C C . ALA A 1 111 ? -10.757 -1.347 16.526 1.00 89.81 111 ALA A C 1
ATOM 840 O O . ALA A 1 111 ? -9.660 -1.505 17.058 1.00 89.81 111 ALA A O 1
ATOM 841 N N . ASN A 1 112 ? -11.339 -2.272 15.773 1.00 91.38 112 ASN A N 1
ATOM 842 C CA . ASN A 1 112 ? -10.698 -3.467 15.251 1.00 91.38 112 ASN A CA 1
ATOM 843 C C . ASN A 1 112 ? -10.364 -3.223 13.775 1.00 91.38 112 ASN A C 1
ATOM 845 O O . ASN A 1 112 ? -11.207 -2.710 13.039 1.00 91.38 112 ASN A O 1
ATOM 849 N N . CYS A 1 113 ? -9.158 -3.594 13.353 1.00 91.88 113 CYS A N 1
ATOM 850 C CA . CYS A 1 113 ? -8.717 -3.513 11.961 1.00 91.88 113 CYS A CA 1
ATOM 851 C C . CYS A 1 113 ? -8.893 -4.868 11.278 1.00 91.88 113 CYS A C 1
ATOM 853 O O . CYS A 1 113 ? -8.613 -5.900 11.890 1.00 91.88 113 CYS A O 1
ATOM 855 N N . THR A 1 114 ? -9.344 -4.868 10.028 1.00 93.38 114 THR A N 1
ATOM 856 C CA . THR A 1 114 ? -9.388 -6.060 9.176 1.00 93.38 114 THR A CA 1
ATOM 857 C C . THR A 1 114 ? -8.725 -5.752 7.841 1.00 93.38 114 THR A C 1
ATOM 859 O O . THR A 1 114 ? -9.187 -4.861 7.127 1.00 93.38 114 THR A O 1
ATOM 862 N N . ASN A 1 115 ? -7.661 -6.493 7.517 1.00 92.38 115 ASN A N 1
ATOM 863 C CA . ASN A 1 115 ? -6.971 -6.366 6.236 1.00 92.38 115 ASN A CA 1
ATOM 864 C C . ASN A 1 115 ? -7.810 -6.984 5.126 1.00 92.38 115 ASN A C 1
ATOM 866 O O . ASN A 1 115 ? -8.454 -8.019 5.323 1.00 92.38 115 ASN A O 1
ATOM 870 N N . THR A 1 116 ? -7.770 -6.379 3.953 1.00 91.06 116 THR A N 1
ATOM 871 C CA . THR A 1 116 ? -8.414 -6.872 2.739 1.00 91.06 116 THR A CA 1
ATOM 872 C C . THR A 1 116 ? -7.452 -6.710 1.569 1.00 91.06 116 THR A C 1
ATOM 874 O O . THR A 1 116 ? -6.501 -5.958 1.650 1.00 91.06 116 THR A O 1
ATOM 877 N N . MET A 1 117 ? -7.688 -7.401 0.458 1.00 90.75 117 MET A N 1
ATOM 878 C CA . MET A 1 117 ? -6.798 -7.269 -0.698 1.00 90.75 117 MET A CA 1
ATOM 879 C C . MET A 1 117 ? -6.823 -5.835 -1.259 1.00 90.75 117 MET A C 1
ATOM 881 O O . MET A 1 117 ? -7.848 -5.410 -1.798 1.00 90.75 117 MET A O 1
ATOM 885 N N . GLY A 1 118 ? -5.696 -5.135 -1.177 1.00 89.19 118 GLY A N 1
ATOM 886 C CA . GLY A 1 118 ? -5.469 -3.766 -1.622 1.00 89.19 118 GLY A CA 1
ATOM 887 C C . GLY A 1 118 ? -6.041 -2.685 -0.705 1.00 89.19 118 GLY A C 1
ATOM 888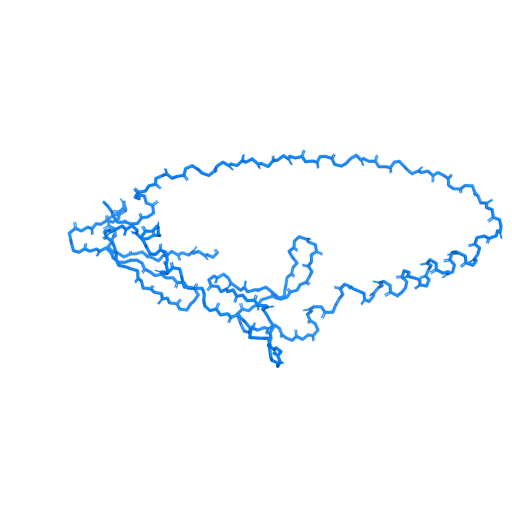 O O . GLY A 1 118 ? -6.170 -1.548 -1.155 1.00 89.19 118 GLY A O 1
ATOM 889 N N . SER A 1 119 ? -6.495 -3.024 0.508 1.00 89.69 119 SER A N 1
ATOM 890 C CA . SER A 1 119 ? -7.119 -2.062 1.429 1.00 89.69 119 SER A CA 1
ATOM 891 C C . SER A 1 119 ? -7.321 -2.650 2.830 1.00 89.69 119 SER A C 1
ATOM 893 O O . SER A 1 119 ? -7.095 -3.823 3.094 1.00 89.69 119 SER A O 1
ATOM 895 N N . TYR A 1 120 ? -7.924 -1.883 3.726 1.00 89.19 120 TYR A N 1
ATOM 896 C CA . TYR A 1 120 ? -8.371 -2.358 5.023 1.00 89.19 120 TYR A CA 1
ATOM 897 C C . TYR A 1 120 ? -9.643 -1.631 5.443 1.00 89.19 120 TYR A C 1
ATOM 899 O O . TYR A 1 120 ? -10.004 -0.568 4.928 1.00 89.19 120 TYR A O 1
ATOM 907 N N . PHE A 1 121 ? -10.345 -2.205 6.415 1.00 88.44 121 PHE A N 1
ATOM 908 C CA . PHE A 1 121 ? -11.427 -1.500 7.083 1.00 88.44 121 PHE A CA 1
ATOM 909 C C . PHE A 1 121 ? -11.279 -1.563 8.592 1.00 88.44 121 PHE A C 1
ATOM 911 O O . PHE A 1 121 ? -10.836 -2.551 9.186 1.00 88.44 121 PHE A O 1
ATOM 918 N N . CYS A 1 122 ? -11.713 -0.481 9.220 1.00 89.69 122 CYS A N 1
ATOM 919 C CA . CYS A 1 122 ? -11.766 -0.353 10.657 1.00 89.69 122 CYS A CA 1
ATOM 920 C C . CYS A 1 122 ? -13.221 -0.461 11.111 1.00 89.69 122 CYS A C 1
ATOM 922 O O . CYS A 1 122 ? -14.114 0.183 10.553 1.00 89.69 122 CYS A O 1
ATOM 924 N N . MET A 1 123 ? -13.462 -1.243 12.158 1.00 91.50 123 MET A N 1
ATOM 925 C CA . MET A 1 123 ? -14.763 -1.356 12.806 1.00 91.50 123 MET A CA 1
ATOM 926 C C . MET A 1 123 ? -14.658 -0.933 14.265 1.00 91.50 123 MET A C 1
ATOM 928 O O . MET A 1 123 ? -13.883 -1.488 15.040 1.00 91.50 123 MET A O 1
ATOM 932 N N . CYS A 1 124 ? -15.431 0.073 14.644 1.00 90.44 124 CYS A N 1
ATOM 933 C CA . CYS A 1 124 ? -15.489 0.581 16.002 1.00 90.44 124 CYS A CA 1
ATOM 934 C C . CYS A 1 124 ? -15.981 -0.496 16.966 1.00 90.44 124 CYS A C 1
ATOM 936 O O . CYS A 1 124 ? -16.916 -1.233 16.660 1.00 90.44 124 CYS A O 1
ATOM 938 N N . LYS A 1 125 ? -15.364 -0.559 18.147 1.00 91.62 125 LYS A N 1
ATOM 939 C CA . LYS A 1 125 ? -15.842 -1.407 19.242 1.00 91.62 125 LYS A CA 1
ATOM 940 C C . LYS A 1 125 ? -17.216 -0.922 19.710 1.00 91.62 125 LYS A C 1
ATOM 942 O O . LYS A 1 125 ? -17.546 0.256 19.556 1.00 91.62 125 LYS A O 1
ATOM 947 N N . ASP A 1 126 ? -17.986 -1.813 20.324 1.00 91.31 126 ASP A N 1
ATOM 948 C CA . ASP A 1 126 ? -19.329 -1.501 20.813 1.00 91.31 126 ASP A CA 1
ATOM 949 C C . ASP A 1 126 ? -19.343 -0.243 21.694 1.00 91.31 126 ASP A C 1
ATOM 951 O O . ASP A 1 126 ? -18.490 -0.048 22.563 1.00 91.31 126 ASP A O 1
ATOM 955 N N . GLY A 1 127 ? -20.306 0.644 21.433 1.00 87.75 127 GLY A N 1
ATOM 956 C CA . GLY A 1 127 ? -20.429 1.935 22.116 1.00 87.75 127 GLY A CA 1
ATOM 957 C C . GLY A 1 127 ? -19.538 3.057 21.565 1.00 87.75 127 GLY A C 1
ATOM 958 O O . GLY A 1 127 ? -19.689 4.201 21.993 1.00 87.75 127 GLY A O 1
ATOM 959 N N . TYR A 1 128 ? -18.662 2.783 20.591 1.00 86.88 128 TYR A N 1
ATOM 960 C CA . TYR A 1 128 ? -17.837 3.795 19.926 1.00 86.88 128 TYR A CA 1
ATOM 961 C C . TYR A 1 128 ? -18.326 4.099 18.507 1.00 86.88 128 TYR A C 1
ATOM 963 O O . TYR A 1 128 ? -18.874 3.251 17.806 1.00 86.88 128 TYR A O 1
ATOM 971 N N . LYS A 1 129 ? -18.107 5.345 18.081 1.00 84.69 129 LYS A N 1
ATOM 972 C CA . LYS A 1 129 ? -18.393 5.847 16.733 1.00 84.69 129 LYS A CA 1
ATOM 973 C C . LYS A 1 129 ? -17.262 6.757 16.261 1.00 84.69 129 LYS A C 1
ATOM 975 O O . LYS A 1 129 ? -16.521 7.314 17.088 1.00 84.69 129 LYS A O 1
ATOM 980 N N . SER A 1 130 ? -17.116 6.870 14.945 1.00 78.25 130 SER A N 1
ATOM 981 C CA . SER A 1 130 ? -16.193 7.814 14.323 1.00 78.25 130 SER A CA 1
ATOM 982 C C . SER A 1 130 ? -16.708 9.245 14.437 1.00 78.25 130 SER A C 1
ATOM 984 O O . SER A 1 130 ? -17.836 9.475 14.880 1.00 78.25 130 SER A O 1
ATOM 986 N N . SER A 1 131 ? -15.884 10.219 14.044 1.00 77.06 131 SER A N 1
ATOM 987 C CA . SER A 1 131 ? -16.260 11.640 14.027 1.00 77.06 131 SER A CA 1
ATOM 988 C C . SER A 1 131 ? -17.546 11.907 13.235 1.00 77.06 131 SER A C 1
ATOM 990 O O . SER A 1 131 ? -18.342 12.751 13.631 1.00 77.06 131 SER A O 1
ATOM 992 N N . ASN A 1 132 ? -17.798 11.120 12.188 1.00 79.38 132 ASN A N 1
ATOM 993 C CA . ASN A 1 132 ? -18.988 11.228 11.341 1.00 79.38 132 ASN A CA 1
ATOM 994 C C . ASN A 1 132 ? -20.159 10.350 11.821 1.00 79.38 132 ASN A C 1
ATOM 996 O O . ASN A 1 132 ? -21.153 10.205 11.118 1.00 79.38 132 ASN A O 1
ATOM 1000 N N . GLY A 1 133 ? -20.048 9.720 12.996 1.00 80.38 133 GLY A N 1
ATOM 1001 C CA . GLY A 1 133 ? -21.082 8.844 13.555 1.00 80.38 133 GLY A CA 1
ATOM 1002 C C . GLY A 1 133 ? -21.102 7.418 12.991 1.00 80.38 133 GLY A C 1
ATOM 1003 O O . GLY A 1 133 ? -21.921 6.612 13.439 1.00 80.38 133 GLY A O 1
ATOM 1004 N N . ASN A 1 134 ? -20.195 7.082 12.070 1.00 83.19 134 ASN A N 1
ATOM 1005 C CA . ASN A 1 134 ? -20.099 5.749 11.475 1.00 83.19 134 ASN A CA 1
ATOM 1006 C C . ASN A 1 134 ? -19.422 4.759 12.430 1.00 83.19 134 ASN A C 1
ATOM 1008 O O . ASN A 1 134 ? -18.513 5.110 13.183 1.00 83.19 134 ASN A O 1
ATOM 1012 N N . THR A 1 135 ? -19.851 3.501 12.373 1.00 83.62 135 THR A N 1
ATOM 1013 C CA . THR A 1 135 ? -19.265 2.387 13.139 1.00 83.62 135 THR A CA 1
ATOM 1014 C C . THR A 1 135 ? -18.257 1.577 12.326 1.00 83.62 135 THR A C 1
ATOM 1016 O O . THR A 1 135 ? -17.502 0.801 12.900 1.00 83.62 135 THR A O 1
ATOM 1019 N N . SER A 1 136 ? -18.210 1.773 11.008 1.00 85.00 136 SER A N 1
ATOM 1020 C CA . SER A 1 136 ? -17.211 1.190 10.117 1.00 85.00 136 SER A CA 1
ATOM 1021 C C . SER A 1 136 ? -16.782 2.217 9.073 1.00 85.00 136 SER A C 1
ATOM 1023 O O . SER A 1 136 ? -17.595 3.032 8.628 1.00 85.00 136 SER A O 1
ATOM 1025 N N . PHE A 1 137 ? -15.500 2.212 8.721 1.00 83.88 137 PHE A N 1
ATOM 1026 C CA . PHE A 1 137 ? -14.955 3.034 7.648 1.00 83.88 137 PHE A CA 1
ATOM 1027 C C . PHE A 1 137 ? -13.840 2.278 6.922 1.00 83.88 137 PHE A C 1
ATOM 1029 O O . PHE A 1 137 ? -13.041 1.577 7.545 1.00 83.88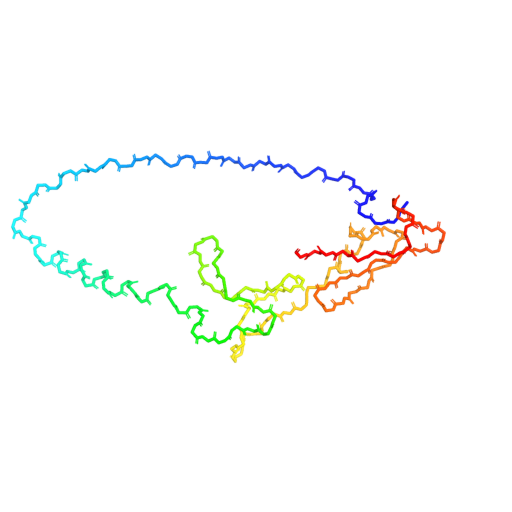 137 PHE A O 1
ATOM 1036 N N . VAL A 1 138 ? -13.839 2.425 5.597 1.00 77.75 138 VAL A N 1
ATOM 1037 C CA . VAL A 1 138 ? -12.771 1.970 4.707 1.00 77.75 138 VAL A CA 1
ATOM 1038 C C . VAL A 1 138 ? -11.809 3.130 4.531 1.00 77.75 138 VAL A C 1
ATOM 1040 O O . VAL A 1 138 ? -12.220 4.274 4.322 1.00 77.75 138 VAL A O 1
ATOM 1043 N N . THR A 1 139 ? -10.535 2.828 4.646 1.00 66.75 139 THR A N 1
ATOM 1044 C CA . THR A 1 139 ? -9.421 3.749 4.463 1.00 66.75 139 THR A CA 1
ATOM 1045 C C . THR A 1 139 ? -8.801 3.417 3.121 1.00 66.75 139 THR A C 1
ATOM 1047 O O . THR A 1 139 ? -8.227 2.350 2.912 1.00 66.75 139 THR A O 1
ATOM 1050 N N . ASN A 1 140 ? -8.992 4.332 2.177 1.00 55.78 140 ASN A N 1
ATOM 1051 C CA . ASN A 1 140 ? -8.352 4.247 0.879 1.00 55.78 140 ASN A CA 1
ATOM 1052 C C . ASN A 1 140 ? -6.947 4.821 1.046 1.00 55.78 140 ASN A C 1
ATOM 1054 O O . ASN A 1 140 ? -6.722 5.976 0.694 1.00 55.78 140 ASN A O 1
ATOM 1058 N N . ASP A 1 141 ? -6.023 4.047 1.613 1.00 58.69 141 ASP A N 1
ATOM 1059 C CA . ASP A 1 141 ? -4.595 4.365 1.511 1.00 58.69 141 ASP A CA 1
ATOM 1060 C C . ASP A 1 141 ? -4.104 3.971 0.118 1.00 58.69 141 ASP A C 1
ATOM 1062 O O . ASP A 1 141 ? -3.235 3.117 -0.073 1.00 58.69 141 ASP A O 1
ATOM 1066 N N . GLY A 1 142 ? -4.735 4.623 -0.866 1.00 43.75 142 GLY A N 1
ATOM 1067 C CA . GLY A 1 142 ? -4.374 4.543 -2.255 1.00 43.75 142 GLY A CA 1
ATOM 1068 C C . GLY A 1 142 ? -4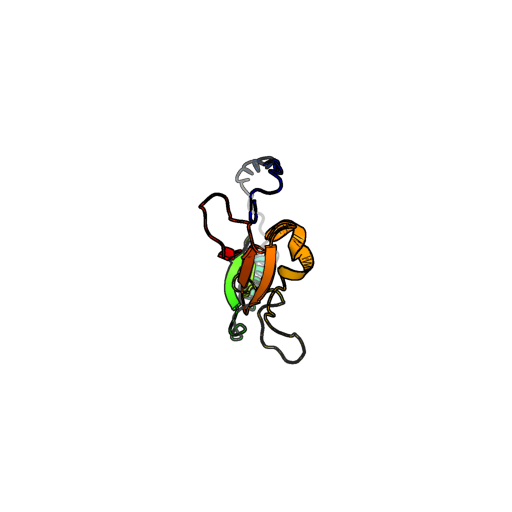.225 5.852 -2.986 1.00 43.75 142 GLY A C 1
ATOM 1069 O O . GLY A 1 142 ? -5.200 6.632 -2.980 1.00 43.75 142 GLY A O 1
#

Secondary structure (DSSP, 8-state):
--STTS-------------PPP---------TTTHHHHHHHHHHHHHHTTSSS-TTSSPBPTTEEEEEETTEEEEEEPTTEES--B-BTTB---EE--GGGGHHHHH-TTEEEEEETTEEEEEEPTT---TTS-SEEEE---

Organism: NCBI:txid129469

Sequence (142 aa):
MCGYWAHEHTTSNKIPSFVTTELETGHFIEAPSMKLLFILVFLATLLDSCYSLQNCTNPCHKHAKCEVRNGIHGCYCSPGFTGPGIDAEGNSGCYDDNECANATQLCGEKANCTNTMGSYFCMCKDGYKSSNGNTSFVTNDG

InterPro domains:
  IPR000152 EGF-type aspartate/asparagine hydroxylation site [PS00010] (113-124)
  IPR000742 EGF-like domain [PS50026] (52-87)
  IPR000742 EGF-like domain [PS50026] (96-134)
  IPR000742 EGF-like domain [SM00181] (55-95)
  IPR000742 EGF-like domain [SM00181] (99-138)
  IPR001881 EGF-like calcium-binding domain [SM00179] (96-138)
  IPR018097 EGF-like calcium-binding, conserved site [PS01187] (96-122)
  IPR049883 NOTCH1, EGF-like calcium-binding domain [PF07645] (96-133)
  IPR051586 Protein kinase C-binding NELL [PTHR24042] (47-132)

Radius of gyration: 25.28 Å; chains: 1; bounding box: 62×46×59 Å

Foldseek 3Di:
DWFDVPDDDDDDPDDPDDDDDDDDDDDDDDDPPCPVVVVVVVVVVVVVVPVQPPAPPAPWDPQWDFDADPNHTHTAGHAQWDFRRHDDDPGDHTDGDDPCVVVCNGTNPQWDWDGDRRWIKTAGHPPDADPVRHRMDTDNRD

pLDDT: mean 70.88, std 20.24, range [31.8, 93.38]